Protein AF-A0A6B1ACS4-F1 (afdb_monomer)

Sequence (158 aa):
MDTMIVIEAVDTGCWNAVAGGRQIVTVEECAEELRRGDPSMRGYVPVREQDIARATVRTLSSAADVTFRLQYPDAHRLDAGERDLLALAYMLADGFILCSCDKAAVTAAHALGWLDRVVSLEALATSVGVRPRRPLRRQYTIRQLEAWRTSLLPDAGP

Structure (mmCIF, N/CA/C/O backbone):
data_AF-A0A6B1ACS4-F1
#
_entry.id   AF-A0A6B1ACS4-F1
#
loop_
_atom_site.group_PDB
_atom_site.id
_atom_site.type_symbol
_atom_site.label_atom_id
_atom_site.label_alt_id
_atom_site.label_comp_id
_atom_site.label_asym_id
_atom_site.label_entity_id
_atom_site.label_seq_id
_atom_site.pdbx_PDB_ins_code
_atom_site.Cartn_x
_atom_site.Cartn_y
_atom_site.Cartn_z
_atom_site.occupancy
_atom_site.B_iso_or_equiv
_atom_site.auth_seq_id
_atom_site.auth_comp_id
_atom_site.auth_asym_id
_atom_site.auth_atom_id
_atom_site.pdbx_PDB_model_num
ATOM 1 N N . MET A 1 1 ? 2.056 1.076 0.747 1.00 91.88 1 MET A N 1
ATOM 2 C CA . MET A 1 1 ? 0.670 0.641 0.954 1.00 91.88 1 MET A CA 1
ATOM 3 C C . MET A 1 1 ? -0.210 1.805 0.605 1.00 91.88 1 MET A C 1
ATOM 5 O O . MET A 1 1 ? 0.111 2.909 1.012 1.00 91.88 1 MET A O 1
ATOM 9 N N . ASP A 1 2 ? -1.260 1.546 -0.150 1.00 93.62 2 ASP A N 1
ATOM 10 C CA . ASP A 1 2 ? -2.091 2.579 -0.755 1.00 93.62 2 ASP A CA 1
ATOM 11 C C . ASP A 1 2 ? -2.961 3.375 0.242 1.00 93.62 2 ASP A C 1
ATOM 13 O O . ASP A 1 2 ? -3.356 2.849 1.291 1.00 93.62 2 ASP A O 1
ATOM 17 N N . THR A 1 3 ? -3.274 4.630 -0.102 1.00 94.81 3 THR A N 1
ATOM 18 C CA . THR A 1 3 ? -4.170 5.539 0.637 1.00 94.81 3 THR A CA 1
ATOM 19 C C . THR A 1 3 ? -5.502 4.868 0.969 1.00 94.81 3 THR A C 1
ATOM 21 O O . THR A 1 3 ? -5.930 4.835 2.127 1.00 94.81 3 THR A O 1
ATOM 24 N N . MET A 1 4 ? -6.144 4.255 -0.026 1.00 95.50 4 MET A N 1
ATOM 25 C CA . MET A 1 4 ? -7.458 3.635 0.119 1.00 95.50 4 MET A CA 1
ATOM 26 C C . MET A 1 4 ? -7.422 2.390 1.001 1.00 95.50 4 MET A C 1
ATOM 28 O O . MET A 1 4 ? -8.404 2.095 1.688 1.00 95.50 4 MET A O 1
ATOM 32 N N . ILE A 1 5 ? -6.296 1.671 1.026 1.00 97.12 5 ILE A N 1
ATOM 33 C CA . ILE A 1 5 ? -6.091 0.542 1.940 1.00 97.12 5 ILE A CA 1
ATOM 34 C C . ILE A 1 5 ? -6.025 1.028 3.387 1.00 97.12 5 ILE A C 1
ATOM 36 O O . ILE A 1 5 ? -6.652 0.425 4.259 1.00 97.12 5 ILE A O 1
ATOM 40 N N . VAL A 1 6 ? -5.281 2.107 3.654 1.00 97.19 6 VAL A N 1
ATOM 41 C CA . VAL A 1 6 ? -5.173 2.672 5.007 1.00 97.19 6 VAL A CA 1
ATOM 42 C C . VAL A 1 6 ? -6.534 3.177 5.478 1.00 97.19 6 VAL A C 1
ATOM 44 O O . VAL A 1 6 ? -6.953 2.826 6.581 1.00 97.19 6 VAL A O 1
ATOM 47 N N . ILE A 1 7 ? -7.255 3.916 4.629 1.00 97.19 7 ILE A N 1
ATOM 48 C CA . ILE A 1 7 ? -8.609 4.406 4.919 1.00 97.19 7 ILE A CA 1
ATOM 49 C C . ILE A 1 7 ? -9.525 3.252 5.327 1.00 97.19 7 ILE A 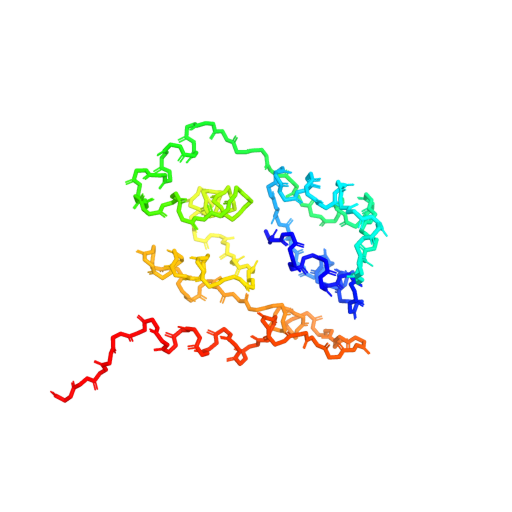C 1
ATOM 51 O O . ILE A 1 7 ? -10.087 3.287 6.418 1.00 97.19 7 ILE A O 1
ATOM 55 N N . GLU A 1 8 ? -9.637 2.199 4.514 1.00 97.75 8 GLU A N 1
ATOM 56 C CA . GLU A 1 8 ? -10.518 1.065 4.821 1.00 97.75 8 GLU A CA 1
ATOM 57 C C . GLU A 1 8 ? -10.058 0.293 6.071 1.00 97.75 8 GLU A C 1
ATOM 59 O O . GLU A 1 8 ? -10.881 -0.159 6.875 1.00 97.75 8 GLU A O 1
ATOM 64 N N . ALA A 1 9 ? -8.748 0.152 6.291 1.00 97.81 9 ALA A N 1
ATOM 65 C CA . ALA A 1 9 ? -8.221 -0.513 7.480 1.00 97.81 9 ALA A CA 1
ATOM 66 C C . ALA A 1 9 ? -8.540 0.268 8.765 1.00 97.81 9 ALA A C 1
ATOM 68 O O . ALA A 1 9 ? -8.823 -0.348 9.798 1.00 97.81 9 ALA A O 1
ATOM 69 N N . VAL A 1 10 ? -8.513 1.603 8.715 1.00 97.62 10 VAL A N 1
ATOM 70 C CA . VAL A 1 10 ? -8.953 2.473 9.815 1.00 97.62 10 VAL A CA 1
ATOM 71 C C . VAL A 1 10 ? -10.467 2.357 9.991 1.00 97.62 10 VAL A C 1
ATOM 73 O O . VAL A 1 10 ? -10.937 2.085 11.097 1.00 97.62 10 VAL A O 1
ATOM 76 N N . ASP A 1 11 ? -11.219 2.455 8.894 1.00 97.25 11 ASP A N 1
ATOM 77 C CA . ASP A 1 11 ? -12.684 2.401 8.851 1.00 97.25 11 ASP A CA 1
ATOM 78 C C . ASP A 1 11 ? -13.227 1.103 9.477 1.00 97.25 11 ASP A C 1
ATOM 80 O O . ASP A 1 11 ? -14.218 1.092 10.216 1.00 97.25 11 ASP A O 1
ATOM 84 N N . THR A 1 12 ? -12.550 -0.015 9.222 1.00 97.44 12 THR A N 1
ATOM 85 C CA . THR A 1 12 ? -12.935 -1.346 9.707 1.00 97.44 12 THR A CA 1
ATOM 86 C C . THR A 1 12 ? -12.221 -1.780 10.990 1.00 97.44 12 THR A C 1
ATOM 88 O O . THR A 1 12 ? -12.516 -2.848 11.534 1.00 97.44 12 THR A O 1
ATOM 91 N N . GLY A 1 13 ? -11.338 -0.937 11.535 1.00 97.19 13 GLY A N 1
ATOM 92 C CA . GLY A 1 13 ? -10.646 -1.163 12.806 1.00 97.19 13 GLY A CA 1
ATOM 93 C C . GLY A 1 13 ? -9.521 -2.202 12.761 1.00 97.19 13 GLY A C 1
ATOM 94 O O . GLY A 1 13 ? -9.084 -2.667 13.813 1.00 97.19 13 GLY A O 1
ATOM 95 N N . CYS A 1 14 ? -9.040 -2.567 11.572 1.00 96.94 14 CYS A N 1
ATOM 96 C CA . CYS A 1 14 ? -7.913 -3.484 11.382 1.00 96.94 14 CYS A CA 1
ATOM 97 C C . CYS A 1 14 ? -6.548 -2.796 11.440 1.00 96.94 14 CYS A C 1
ATOM 99 O O . CYS A 1 14 ? -5.541 -3.478 11.641 1.00 96.94 14 CYS A O 1
ATOM 101 N N . TRP A 1 15 ? -6.499 -1.470 11.278 1.00 97.75 15 TRP A N 1
ATOM 102 C CA . TRP A 1 15 ? -5.251 -0.727 11.093 1.00 97.75 15 TRP A CA 1
ATOM 103 C C . TRP A 1 15 ? -4.195 -1.010 12.164 1.00 97.75 15 TRP A C 1
ATOM 105 O O . TRP A 1 15 ? -3.048 -1.339 11.854 1.00 97.75 15 TRP A O 1
ATOM 115 N N . ASN A 1 16 ? -4.601 -0.969 13.435 1.00 96.31 16 ASN A N 1
ATOM 116 C CA . ASN A 1 16 ? -3.684 -1.165 14.554 1.00 96.31 16 ASN A CA 1
ATOM 117 C C . ASN A 1 16 ? -3.023 -2.547 14.548 1.00 96.31 16 ASN A C 1
ATOM 119 O O . ASN A 1 16 ? -1.814 -2.651 14.766 1.00 96.31 16 ASN A O 1
ATOM 123 N N . ALA A 1 17 ? -3.795 -3.593 14.255 1.00 96.69 17 ALA A N 1
ATOM 124 C CA . ALA A 1 17 ? -3.279 -4.953 14.171 1.00 96.69 17 ALA A CA 1
ATOM 125 C C . ALA A 1 17 ? -2.376 -5.131 12.943 1.00 96.69 17 ALA A C 1
ATOM 127 O O . ALA A 1 17 ? -1.275 -5.657 13.069 1.00 96.69 17 ALA A O 1
ATOM 128 N N . VAL A 1 18 ? -2.791 -4.621 11.778 1.00 96.88 18 VAL A N 1
ATOM 129 C CA . VAL A 1 18 ? -2.014 -4.715 10.531 1.00 96.88 18 VAL A CA 1
ATOM 130 C C . VAL A 1 18 ? -0.656 -4.030 10.668 1.00 96.88 18 VAL A C 1
ATOM 132 O O . VAL A 1 18 ? 0.371 -4.677 10.477 1.00 96.88 18 VAL A O 1
ATOM 135 N N . ALA A 1 19 ? -0.630 -2.759 11.071 1.00 96.88 19 ALA A N 1
ATOM 136 C CA . ALA A 1 19 ? 0.622 -2.020 11.231 1.00 96.88 19 ALA A CA 1
ATOM 137 C C . ALA A 1 19 ? 1.390 -2.366 12.524 1.00 96.88 19 ALA A C 1
ATOM 139 O O . ALA A 1 19 ? 2.503 -1.900 12.724 1.00 96.88 19 ALA A O 1
ATOM 140 N N . GLY A 1 20 ? 0.814 -3.183 13.416 1.00 96.06 20 GLY A N 1
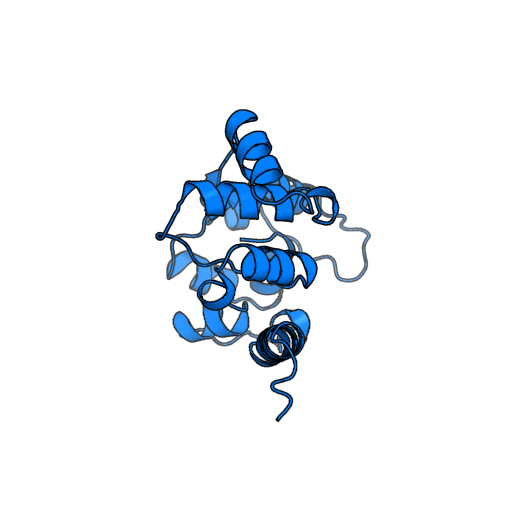ATOM 141 C CA . GLY A 1 20 ? 1.536 -3.777 14.548 1.00 96.06 20 GLY A CA 1
ATOM 142 C C . GLY A 1 20 ? 2.178 -5.126 14.211 1.00 96.06 20 GLY A C 1
ATOM 143 O O . GLY A 1 20 ? 3.217 -5.462 14.768 1.00 96.06 20 GLY A O 1
ATOM 144 N N . GLY A 1 21 ? 1.569 -5.893 13.303 1.00 95.06 21 GLY A N 1
ATOM 145 C CA . GLY A 1 21 ? 2.046 -7.213 12.888 1.00 95.06 21 GLY A CA 1
ATOM 146 C C . GLY A 1 21 ? 2.987 -7.197 11.684 1.00 95.06 21 GLY A C 1
ATOM 147 O O . GLY A 1 21 ? 3.620 -8.212 11.400 1.00 95.06 21 GLY A O 1
ATOM 148 N N . ARG A 1 22 ? 3.084 -6.076 10.956 1.00 92.44 22 ARG A N 1
ATOM 149 C CA . ARG A 1 22 ? 3.973 -5.921 9.797 1.00 92.44 22 ARG A CA 1
ATOM 150 C C . ARG A 1 22 ? 4.609 -4.544 9.754 1.00 92.44 22 ARG A C 1
ATOM 152 O O . ARG A 1 22 ? 3.982 -3.554 10.119 1.00 92.44 22 ARG A O 1
ATOM 159 N N . GLN A 1 23 ? 5.819 -4.480 9.204 1.00 94.62 23 GLN A N 1
ATOM 160 C CA . GLN A 1 23 ? 6.395 -3.209 8.791 1.00 94.62 23 GLN A CA 1
ATOM 161 C C . GLN A 1 23 ? 5.607 -2.679 7.594 1.00 94.62 23 GLN A C 1
ATOM 163 O O . GLN A 1 23 ? 5.629 -3.266 6.512 1.00 94.62 23 GLN A O 1
ATOM 168 N N . ILE A 1 24 ? 4.911 -1.565 7.791 1.00 96.00 24 ILE A N 1
ATOM 169 C CA . ILE A 1 24 ? 4.213 -0.888 6.708 1.00 96.00 24 ILE A CA 1
ATOM 170 C C . ILE A 1 24 ? 5.112 0.193 6.137 1.00 96.00 24 ILE A C 1
ATOM 172 O O . ILE A 1 24 ? 5.666 1.006 6.873 1.00 96.00 24 ILE A O 1
ATOM 176 N N . VAL A 1 25 ? 5.210 0.222 4.814 1.00 95.88 25 VAL A N 1
ATOM 177 C CA . VAL A 1 25 ?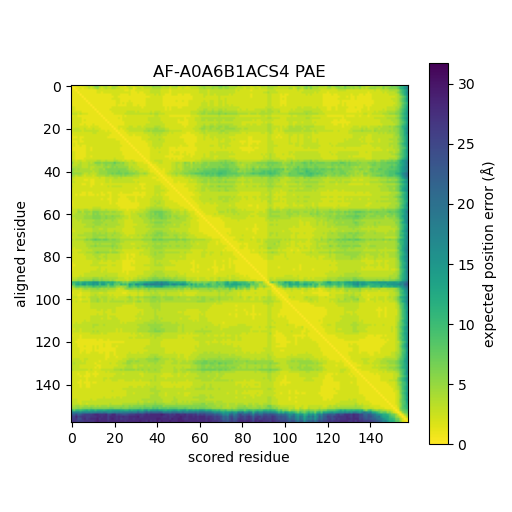 5.877 1.285 4.067 1.00 95.88 25 VAL A CA 1
ATOM 178 C C . VAL A 1 25 ? 4.853 1.944 3.151 1.00 95.88 25 VAL A C 1
ATOM 180 O O . VAL A 1 25 ? 4.044 1.250 2.529 1.00 95.88 25 VAL A O 1
ATOM 183 N N . THR A 1 26 ? 4.868 3.269 3.076 1.00 96.31 26 THR A N 1
ATOM 184 C CA . THR A 1 26 ? 4.081 4.064 2.125 1.00 96.31 26 THR A CA 1
ATOM 185 C C . THR A 1 26 ? 4.926 5.198 1.544 1.00 96.31 26 THR A C 1
ATOM 187 O O . THR A 1 26 ? 6.073 5.374 1.954 1.00 96.31 26 THR A O 1
ATOM 190 N N . VAL A 1 27 ? 4.391 5.928 0.572 1.00 96.44 27 VAL A N 1
ATOM 191 C CA . VAL A 1 27 ? 5.040 7.082 -0.067 1.00 96.44 27 VAL A CA 1
ATOM 192 C C . VAL A 1 27 ? 4.427 8.393 0.405 1.00 96.44 27 VAL A C 1
ATOM 194 O O . VAL A 1 27 ? 3.324 8.394 0.954 1.00 96.44 27 VAL A O 1
ATOM 197 N N . GLU A 1 28 ? 5.157 9.493 0.211 1.00 96.62 28 GLU A N 1
ATOM 198 C CA . GLU A 1 28 ? 4.717 10.822 0.651 1.00 96.62 28 GLU A CA 1
ATOM 199 C C . GLU A 1 28 ? 3.374 11.217 0.032 1.00 96.62 28 GLU A C 1
ATOM 201 O O . GLU A 1 28 ? 2.497 11.629 0.778 1.00 96.62 28 GLU A O 1
ATOM 206 N N . GLU A 1 29 ? 3.157 10.985 -1.269 1.00 95.69 29 GLU A N 1
ATOM 207 C CA . GLU A 1 29 ? 1.880 11.314 -1.926 1.00 95.69 29 GLU A CA 1
ATOM 208 C C . GLU A 1 29 ? 0.692 10.652 -1.210 1.00 95.69 29 GLU A C 1
ATOM 210 O O . GLU A 1 29 ? -0.255 11.328 -0.816 1.00 95.69 29 GLU A O 1
ATOM 215 N N . CYS A 1 30 ? 0.778 9.350 -0.912 1.00 96.06 30 CYS A N 1
ATOM 216 C CA . CYS A 1 30 ? -0.275 8.664 -0.165 1.00 96.06 30 CYS A CA 1
ATOM 217 C C . CYS A 1 30 ? -0.444 9.221 1.259 1.00 96.06 30 CYS A C 1
ATOM 219 O O . CYS A 1 30 ? -1.557 9.320 1.770 1.00 96.06 30 CYS A O 1
ATOM 221 N N . ALA A 1 31 ? 0.652 9.576 1.936 1.00 96.94 31 ALA A N 1
ATOM 222 C CA . ALA A 1 31 ? 0.580 10.175 3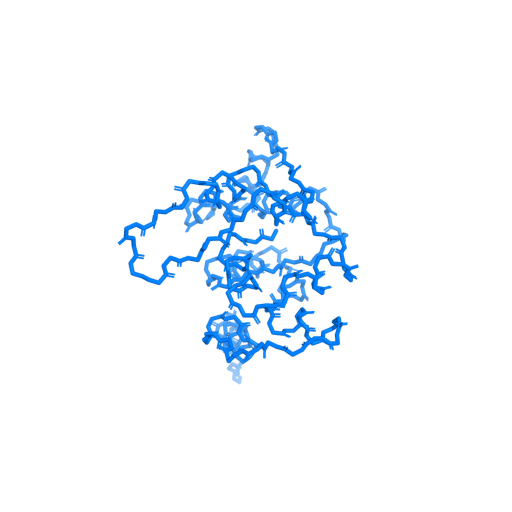.267 1.00 96.94 31 ALA A CA 1
ATOM 223 C C . ALA A 1 31 ? -0.077 11.567 3.230 1.00 96.94 31 ALA A C 1
ATOM 225 O O . ALA A 1 31 ? -0.902 11.884 4.087 1.00 96.94 31 ALA A O 1
ATOM 226 N N . GLU A 1 32 ? 0.241 12.384 2.229 1.00 96.25 32 GLU A N 1
ATOM 227 C CA . GLU A 1 32 ? -0.367 13.694 2.012 1.00 96.25 32 GLU A CA 1
ATOM 228 C C . GLU A 1 32 ? -1.851 13.588 1.660 1.00 96.25 32 GLU A C 1
ATOM 230 O O . GLU A 1 32 ? -2.651 14.353 2.195 1.00 96.25 32 GLU A O 1
ATOM 235 N N . GLU A 1 33 ? -2.254 12.618 0.839 1.00 95.00 33 GLU A N 1
ATOM 236 C CA . GLU A 1 33 ? -3.666 12.346 0.556 1.00 95.00 33 GLU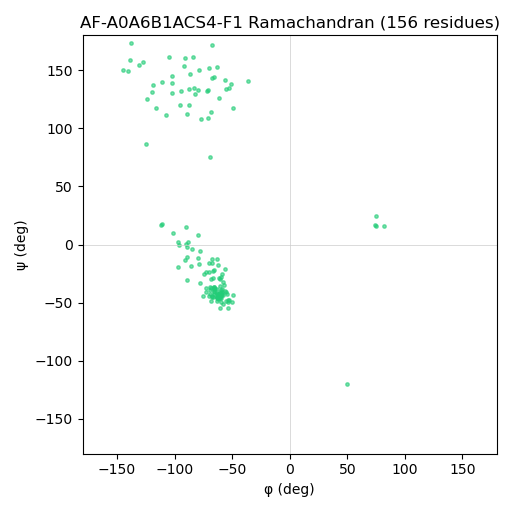 A CA 1
ATOM 237 C C . GLU A 1 33 ? -4.456 11.994 1.821 1.00 95.00 33 GLU A C 1
ATOM 239 O O . GLU A 1 33 ? -5.549 12.530 2.034 1.00 95.00 33 GLU A O 1
ATOM 244 N N . LEU A 1 34 ? -3.890 11.153 2.696 1.00 96.12 34 LEU A N 1
ATOM 245 C CA . LEU A 1 34 ? -4.495 10.821 3.990 1.00 96.12 34 LEU A CA 1
ATOM 246 C C . LEU A 1 34 ? -4.667 12.065 4.873 1.00 96.12 34 LEU A C 1
ATOM 248 O O . LEU A 1 34 ? -5.712 12.217 5.506 1.00 96.12 34 LEU A O 1
ATOM 252 N N . ARG A 1 35 ? -3.675 12.968 4.896 1.00 95.81 35 ARG A N 1
ATOM 253 C CA . ARG A 1 35 ? -3.736 14.229 5.661 1.00 95.81 35 ARG A CA 1
ATOM 254 C C . ARG A 1 35 ? -4.746 15.217 5.083 1.00 95.81 35 ARG A C 1
ATOM 256 O O . ARG A 1 35 ? -5.418 15.915 5.838 1.00 95.81 35 ARG A O 1
ATOM 263 N N . ARG A 1 36 ? -4.830 15.298 3.754 1.00 94.62 36 ARG A N 1
ATOM 264 C CA . ARG A 1 36 ? -5.661 16.265 3.023 1.00 94.62 36 ARG A CA 1
ATOM 265 C C . ARG A 1 36 ? -7.147 15.933 3.060 1.00 94.62 36 ARG A C 1
ATOM 267 O O . ARG A 1 36 ? -7.937 16.844 2.847 1.00 94.62 36 ARG A O 1
ATOM 274 N N . GLY A 1 37 ? -7.498 14.655 3.247 1.00 89.88 37 GLY A N 1
ATOM 275 C CA . GLY A 1 37 ? -8.841 14.105 3.039 1.00 89.88 37 GLY A CA 1
ATOM 276 C C . GLY A 1 37 ? -9.994 15.042 3.421 1.00 89.88 37 GLY A C 1
ATOM 277 O O . GLY A 1 37 ? -9.934 15.735 4.428 1.00 89.88 37 GLY A O 1
ATOM 278 N N . ASP A 1 38 ? -11.061 15.041 2.621 1.00 90.94 38 ASP A N 1
ATOM 279 C CA . ASP A 1 38 ? -12.141 16.032 2.696 1.00 90.94 38 ASP A CA 1
ATOM 280 C C . ASP A 1 38 ? -13.270 15.615 3.667 1.00 90.94 38 ASP A C 1
ATOM 282 O O . ASP A 1 38 ? -14.026 14.687 3.356 1.00 90.94 38 ASP A O 1
ATOM 286 N N . PRO A 1 39 ? -13.459 16.309 4.810 1.00 92.44 39 PRO A N 1
ATOM 287 C CA . PRO A 1 39 ? -14.512 15.985 5.775 1.00 92.44 39 PRO A CA 1
ATOM 288 C C . PRO A 1 39 ? -15.938 16.228 5.267 1.00 92.44 39 PRO A C 1
ATOM 290 O O . PRO A 1 39 ? -16.890 15.745 5.881 1.00 92.44 39 PRO A O 1
ATOM 293 N N . SER A 1 40 ? -16.110 16.986 4.179 1.00 93.38 40 SER A N 1
ATOM 294 C CA . SER A 1 40 ? -17.419 17.233 3.564 1.00 93.38 40 SER A CA 1
ATOM 295 C C . SER A 1 40 ? -17.896 16.063 2.696 1.00 93.38 40 SER A C 1
ATOM 297 O O . SER A 1 40 ? -19.091 15.941 2.409 1.00 93.38 40 SER A O 1
ATOM 299 N N . MET A 1 41 ? -16.986 15.159 2.320 1.00 91.44 41 MET A N 1
ATOM 300 C CA . MET A 1 41 ? -17.306 13.998 1.502 1.00 91.44 41 MET A CA 1
ATOM 301 C C . MET A 1 41 ? -18.107 12.962 2.291 1.00 91.44 41 MET A C 1
ATOM 303 O O . MET A 1 41 ? -17.755 12.539 3.396 1.00 91.44 41 MET A O 1
ATOM 307 N N . ARG A 1 42 ? -19.197 12.479 1.686 1.00 90.69 42 ARG A N 1
ATOM 308 C CA . ARG A 1 42 ? -19.992 11.396 2.270 1.00 90.69 42 ARG A CA 1
ATOM 309 C C . ARG A 1 42 ? -19.131 10.141 2.418 1.00 90.69 42 ARG A C 1
ATOM 311 O O . ARG A 1 42 ? -18.597 9.630 1.440 1.00 90.69 42 ARG A O 1
ATOM 318 N N . GLY A 1 43 ? -19.085 9.599 3.633 1.00 88.19 43 GLY A N 1
ATOM 319 C CA . GLY A 1 43 ? -18.275 8.418 3.935 1.00 88.19 43 GLY A CA 1
ATOM 320 C C . GLY A 1 43 ? -16.803 8.731 4.202 1.00 88.19 43 GLY A C 1
ATOM 321 O O . GLY A 1 43 ? -15.995 7.806 4.171 1.00 88.19 43 GLY A O 1
ATOM 322 N N . TYR A 1 44 ? -16.465 10.000 4.465 1.00 94.12 44 TYR A N 1
ATOM 323 C CA . TYR A 1 44 ? -15.161 10.395 4.983 1.00 94.12 44 TYR A CA 1
ATOM 324 C C . TYR A 1 44 ? -14.799 9.603 6.244 1.00 94.12 44 TYR A C 1
ATOM 326 O O . TYR A 1 44 ? -15.607 9.453 7.166 1.00 94.12 44 TYR A O 1
ATOM 334 N N . VAL A 1 45 ? -13.559 9.122 6.277 1.00 95.50 45 VAL A N 1
ATOM 335 C CA . VAL A 1 45 ? -12.980 8.397 7.404 1.00 95.50 45 VAL A CA 1
ATOM 336 C C . VAL A 1 45 ? -11.832 9.242 7.944 1.00 95.50 45 VAL A C 1
ATOM 338 O O . VAL A 1 45 ? -10.868 9.474 7.214 1.00 95.50 45 VAL A O 1
ATOM 341 N N . PRO A 1 46 ? -11.893 9.705 9.202 1.00 94.69 46 PRO A N 1
ATOM 342 C CA . PRO A 1 46 ? -10.811 10.488 9.775 1.00 94.69 46 PRO A CA 1
ATOM 343 C C . PRO A 1 46 ? -9.596 9.593 10.035 1.00 94.69 46 PRO A C 1
ATOM 345 O O . PRO A 1 46 ? -9.604 8.779 10.963 1.00 94.69 46 PRO A O 1
ATOM 348 N N . VAL A 1 47 ? -8.545 9.777 9.240 1.00 96.50 47 VAL A N 1
ATOM 349 C CA . VAL A 1 47 ? -7.218 9.195 9.472 1.00 96.50 47 VAL A CA 1
ATOM 350 C C . VAL A 1 47 ? -6.374 10.240 10.192 1.00 96.50 47 VAL A C 1
ATOM 352 O O . VAL A 1 47 ? -6.209 11.356 9.708 1.00 96.50 47 VAL A O 1
ATOM 355 N N . ARG A 1 48 ? -5.886 9.920 11.393 1.00 95.94 48 ARG A N 1
ATOM 356 C CA . ARG A 1 48 ? -5.112 10.864 12.214 1.00 95.94 48 ARG A CA 1
ATOM 357 C C . ARG A 1 48 ? -3.622 10.730 11.917 1.00 95.94 48 ARG A C 1
ATOM 359 O O . ARG A 1 48 ? -3.168 9.671 11.497 1.00 95.94 48 ARG A O 1
ATOM 366 N N . GLU A 1 49 ? -2.828 11.742 12.260 1.00 96.06 49 GLU A N 1
ATOM 367 C CA . GLU A 1 49 ? -1.364 11.672 12.090 1.00 96.06 49 GLU A CA 1
ATOM 368 C C . GLU A 1 49 ? -0.748 10.476 12.838 1.00 96.06 49 GLU A C 1
ATOM 370 O O . GLU A 1 49 ? 0.159 9.826 12.333 1.00 96.06 49 GLU A O 1
ATOM 375 N N . GLN A 1 50 ? -1.297 10.105 14.001 1.00 96.19 50 GLN A N 1
ATOM 376 C CA . GLN A 1 50 ? -0.882 8.897 14.727 1.00 96.19 50 GLN A CA 1
ATOM 377 C C . GLN A 1 50 ? -1.099 7.601 13.930 1.00 96.19 50 GLN A C 1
ATOM 379 O O . GLN A 1 50 ? -0.371 6.638 14.145 1.00 96.19 50 GLN A O 1
ATOM 384 N N . ASP A 1 51 ? -2.101 7.560 13.046 1.00 96.75 51 ASP A N 1
ATOM 385 C CA . ASP A 1 51 ? -2.385 6.406 12.200 1.00 96.75 51 ASP A CA 1
ATOM 386 C C . ASP A 1 51 ? -1.349 6.348 11.071 1.00 96.75 51 ASP A C 1
ATOM 388 O O . ASP A 1 51 ? -0.772 5.287 10.836 1.00 96.75 51 ASP A O 1
ATOM 392 N N . ILE A 1 52 ? -1.046 7.495 10.452 1.00 97.19 52 ILE A N 1
ATOM 393 C CA . ILE A 1 52 ? -0.022 7.644 9.405 1.00 97.19 52 ILE A CA 1
ATOM 394 C C . ILE A 1 52 ? 1.367 7.292 9.951 1.00 97.19 52 ILE A C 1
ATOM 396 O O . ILE A 1 52 ? 2.103 6.539 9.318 1.00 97.19 52 ILE A O 1
ATOM 400 N N . ALA A 1 53 ? 1.691 7.736 11.169 1.00 96.88 53 ALA A N 1
ATOM 401 C CA . ALA A 1 53 ? 2.968 7.484 11.838 1.00 96.88 53 ALA A CA 1
ATOM 402 C C . ALA A 1 53 ? 3.251 5.995 12.125 1.00 96.88 53 ALA A C 1
ATOM 404 O O . ALA A 1 53 ? 4.379 5.639 12.465 1.00 96.88 53 ALA A O 1
ATOM 405 N N . ARG A 1 54 ? 2.255 5.104 11.987 1.00 96.94 54 ARG A N 1
ATOM 406 C CA . ARG A 1 54 ? 2.470 3.645 12.068 1.00 96.94 54 ARG A CA 1
ATOM 407 C C . ARG A 1 54 ? 3.038 3.056 10.775 1.00 96.94 54 ARG A C 1
ATOM 409 O O . ARG A 1 54 ? 3.448 1.898 10.769 1.00 96.94 54 ARG A O 1
ATOM 416 N N . ALA A 1 55 ? 3.057 3.826 9.690 1.00 96.75 55 ALA A N 1
ATOM 417 C CA . ALA A 1 55 ? 3.746 3.489 8.458 1.00 96.75 55 ALA A CA 1
ATOM 418 C C . ALA A 1 55 ? 5.067 4.259 8.357 1.00 96.75 55 ALA A C 1
ATOM 420 O O . ALA A 1 55 ? 5.187 5.416 8.748 1.00 96.75 55 ALA A O 1
ATOM 421 N N . THR A 1 56 ? 6.073 3.616 7.775 1.00 96.62 56 THR A N 1
ATOM 422 C CA . THR A 1 56 ? 7.278 4.300 7.317 1.00 96.62 56 THR A CA 1
ATOM 423 C C . THR A 1 56 ? 6.960 5.016 6.009 1.00 96.62 56 THR A C 1
ATOM 425 O O . THR A 1 56 ? 6.799 4.362 4.977 1.00 96.62 56 THR A O 1
ATOM 428 N N . VAL A 1 57 ? 6.870 6.342 6.047 1.00 96.88 57 VAL A N 1
ATOM 429 C CA . VAL A 1 57 ? 6.701 7.167 4.844 1.00 96.88 57 VAL A CA 1
ATOM 430 C C . VAL A 1 57 ? 8.057 7.331 4.153 1.00 96.88 57 VAL A C 1
ATOM 432 O O . VAL A 1 57 ? 9.080 7.565 4.803 1.00 96.88 57 VAL A O 1
ATOM 435 N N . ARG A 1 58 ? 8.090 7.131 2.836 1.00 95.62 58 ARG A N 1
ATOM 436 C CA . ARG A 1 58 ? 9.285 7.246 1.999 1.00 95.62 58 ARG A CA 1
ATOM 437 C C . ARG A 1 58 ? 9.074 8.320 0.944 1.00 95.62 58 ARG A C 1
ATOM 439 O O . ARG A 1 58 ? 8.097 8.289 0.202 1.00 95.62 58 ARG A O 1
ATOM 446 N N . THR A 1 59 ? 10.047 9.208 0.821 1.00 92.62 59 THR A N 1
ATOM 447 C CA . THR A 1 59 ? 10.136 10.120 -0.317 1.00 92.62 59 THR A CA 1
ATOM 448 C C . THR A 1 59 ? 10.791 9.397 -1.486 1.00 92.62 59 THR A C 1
ATOM 450 O O . THR 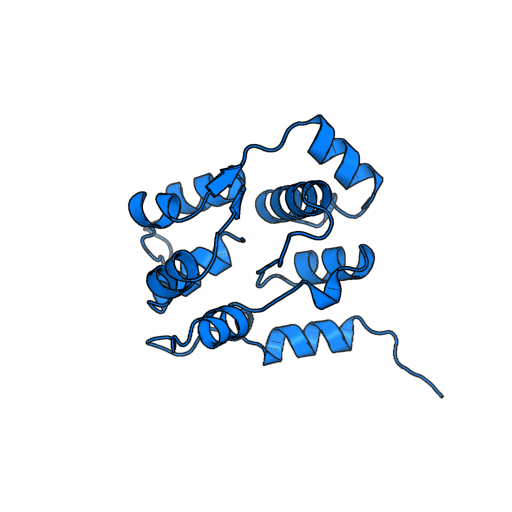A 1 59 ? 11.860 8.796 -1.334 1.00 92.62 59 THR A O 1
ATOM 453 N N . LEU A 1 60 ? 10.157 9.453 -2.652 1.00 91.81 60 LEU A N 1
ATOM 454 C CA . LEU A 1 60 ? 10.719 8.910 -3.877 1.00 91.81 60 LEU A CA 1
ATOM 455 C C . LEU A 1 60 ? 11.671 9.936 -4.504 1.00 91.81 60 LEU A C 1
ATOM 457 O O . LEU A 1 60 ? 11.359 11.122 -4.589 1.00 91.81 60 LEU A O 1
ATOM 461 N N . SER A 1 61 ? 12.848 9.493 -4.946 1.00 90.88 61 SER A N 1
ATOM 462 C CA . SER A 1 61 ? 13.741 10.362 -5.714 1.00 90.88 61 SER A CA 1
ATOM 463 C C . SER A 1 61 ? 13.267 10.462 -7.164 1.00 90.88 61 SER A C 1
ATOM 465 O O . SER A 1 61 ? 12.739 9.502 -7.724 1.00 90.88 61 SER A O 1
ATOM 467 N N . SER A 1 62 ? 13.538 11.590 -7.823 1.00 91.12 62 SER A N 1
ATOM 468 C CA . SER A 1 62 ? 13.226 11.754 -9.250 1.00 91.12 62 SER A CA 1
ATOM 469 C C . SER A 1 62 ? 13.906 10.694 -10.124 1.00 91.12 62 SER A C 1
ATOM 471 O O . SER A 1 62 ? 13.348 10.266 -11.127 1.00 91.12 62 SER A O 1
ATOM 473 N N . ALA A 1 63 ? 15.095 10.224 -9.730 1.00 91.69 63 ALA A N 1
ATOM 474 C CA . ALA A 1 63 ? 15.786 9.146 -10.431 1.00 91.69 63 ALA A CA 1
ATOM 475 C C . ALA A 1 63 ? 15.030 7.808 -10.337 1.00 91.69 63 ALA A C 1
ATOM 477 O O . ALA A 1 63 ? 14.979 7.070 -11.321 1.00 91.69 63 ALA A O 1
ATOM 478 N N . ALA A 1 64 ? 14.425 7.501 -9.184 1.00 91.44 64 ALA A N 1
ATOM 479 C CA . ALA A 1 64 ? 13.625 6.292 -9.006 1.00 91.44 64 ALA A CA 1
ATOM 480 C C . ALA A 1 64 ? 12.314 6.347 -9.808 1.00 91.44 64 ALA A C 1
ATOM 482 O O . ALA A 1 64 ? 11.994 5.368 -10.480 1.00 91.44 64 ALA A O 1
ATOM 483 N N . ASP A 1 65 ? 11.614 7.491 -9.823 1.00 92.25 65 ASP A N 1
ATOM 484 C CA . ASP A 1 65 ? 10.430 7.690 -10.681 1.00 92.25 65 ASP A CA 1
ATOM 485 C C . ASP A 1 65 ? 10.774 7.488 -12.164 1.00 92.25 65 ASP A C 1
ATOM 487 O O . ASP A 1 65 ? 10.153 6.677 -12.851 1.00 92.25 65 ASP A O 1
ATOM 491 N N . VAL A 1 66 ? 11.821 8.158 -12.658 1.00 94.00 66 VAL A N 1
ATOM 492 C CA . VAL A 1 66 ? 12.244 8.031 -14.061 1.00 94.00 66 VAL A CA 1
ATOM 493 C C . VAL A 1 66 ? 12.611 6.587 -14.397 1.00 94.00 66 VAL A C 1
ATOM 495 O O . VAL A 1 66 ? 12.180 6.073 -15.428 1.00 94.00 66 VAL A O 1
ATOM 498 N N . THR A 1 67 ? 13.363 5.914 -13.524 1.00 93.88 67 THR A N 1
ATOM 499 C CA . THR A 1 67 ? 13.751 4.510 -13.725 1.00 93.88 67 THR A CA 1
ATOM 500 C C . THR A 1 67 ? 12.521 3.611 -13.826 1.00 93.88 67 THR A C 1
ATOM 502 O O . THR A 1 67 ? 12.426 2.799 -14.746 1.00 93.88 67 THR A O 1
ATOM 505 N N . PHE A 1 68 ? 11.552 3.785 -12.927 1.00 94.38 68 PHE A N 1
ATOM 506 C CA . PHE A 1 68 ? 10.307 3.027 -12.959 1.00 94.38 68 PHE A CA 1
ATOM 507 C C . PHE A 1 68 ? 9.515 3.274 -14.248 1.00 94.38 68 PHE A C 1
ATOM 509 O O . PHE A 1 68 ? 9.070 2.324 -14.887 1.00 94.38 68 PHE A O 1
ATOM 516 N N . ARG A 1 69 ? 9.383 4.530 -14.682 1.00 94.38 69 ARG A N 1
ATOM 517 C CA . ARG A 1 69 ? 8.641 4.890 -15.902 1.00 94.38 69 ARG A CA 1
ATOM 518 C C . ARG A 1 69 ? 9.293 4.371 -17.183 1.00 94.38 69 ARG A C 1
ATOM 520 O O . ARG A 1 69 ? 8.585 4.106 -18.150 1.00 94.38 69 ARG A O 1
ATOM 527 N N . LEU A 1 70 ? 10.618 4.207 -17.198 1.00 93.88 70 LEU A N 1
ATOM 528 C CA . LEU A 1 70 ? 11.321 3.538 -18.297 1.00 93.88 70 LEU A CA 1
ATOM 529 C C . LEU A 1 70 ? 11.023 2.035 -18.329 1.00 93.88 70 LEU A C 1
ATOM 531 O O . LEU A 1 70 ? 10.893 1.467 -19.411 1.00 93.88 70 LEU A O 1
ATOM 535 N N . GLN A 1 71 ? 10.889 1.405 -17.160 1.00 92.88 71 GLN A N 1
ATOM 536 C CA . GLN A 1 71 ? 10.576 -0.019 -17.053 1.00 92.88 71 GLN A CA 1
ATOM 537 C C . GLN A 1 71 ? 9.093 -0.329 -17.308 1.00 92.88 71 GLN A C 1
ATOM 539 O O . GLN A 1 71 ? 8.766 -1.380 -17.856 1.00 92.88 71 GLN A O 1
ATOM 544 N N . TYR A 1 72 ? 8.194 0.578 -16.928 1.00 94.62 72 TYR A N 1
ATOM 545 C CA . TYR A 1 72 ? 6.753 0.466 -17.137 1.00 94.62 72 TYR A CA 1
ATOM 546 C C . TYR A 1 72 ? 6.220 1.700 -17.888 1.00 94.62 72 TYR A C 1
ATOM 548 O O . TYR A 1 72 ? 5.756 2.657 -17.262 1.00 94.62 72 TYR A O 1
ATOM 556 N N . PRO A 1 73 ? 6.250 1.701 -19.237 1.00 92.25 73 PRO A N 1
ATOM 557 C CA . PRO A 1 73 ? 5.818 2.846 -20.053 1.00 92.25 73 PRO A CA 1
ATOM 558 C C . PRO A 1 73 ? 4.354 3.272 -19.832 1.00 92.25 73 PRO A C 1
ATOM 560 O O . PRO A 1 73 ? 3.993 4.442 -19.997 1.00 92.25 73 PRO A O 1
ATOM 563 N N . ASP A 1 74 ? 3.511 2.339 -19.385 1.00 94.06 74 ASP A N 1
ATOM 564 C CA . ASP A 1 74 ? 2.106 2.577 -19.042 1.00 94.06 74 ASP A CA 1
ATOM 565 C C . ASP A 1 74 ? 1.905 3.210 -17.651 1.00 94.06 74 ASP A C 1
ATOM 567 O O . ASP A 1 74 ? 0.770 3.382 -17.204 1.00 94.06 74 ASP A O 1
ATOM 571 N N . ALA A 1 75 ? 2.980 3.637 -16.975 1.00 93.44 75 ALA A N 1
ATOM 572 C CA . ALA A 1 75 ? 2.930 4.312 -15.674 1.00 93.44 75 ALA A CA 1
ATOM 573 C C . ALA A 1 75 ? 2.055 5.578 -15.656 1.00 93.44 75 ALA A C 1
ATOM 575 O O . ALA A 1 75 ? 1.600 5.996 -14.598 1.00 93.44 75 ALA A O 1
ATOM 576 N N . HIS A 1 76 ? 1.793 6.186 -16.816 1.00 91.94 76 HIS A N 1
ATOM 577 C CA . HIS A 1 76 ? 0.902 7.341 -16.954 1.00 91.94 76 HIS A CA 1
ATOM 578 C C . HIS A 1 76 ? -0.581 7.021 -16.678 1.00 91.94 76 HIS A C 1
ATOM 580 O O . HIS A 1 76 ? -1.388 7.939 -16.569 1.00 91.94 76 HIS A O 1
ATOM 586 N N . ARG A 1 77 ? -0.948 5.734 -16.608 1.00 92.25 77 ARG A N 1
ATOM 587 C CA . ARG A 1 77 ? -2.311 5.261 -16.312 1.00 92.25 77 ARG A CA 1
ATOM 588 C C . ARG A 1 77 ? -2.572 5.065 -14.819 1.00 92.25 77 ARG A C 1
ATOM 590 O O . ARG A 1 77 ? -3.715 4.812 -14.455 1.00 92.25 77 ARG A O 1
ATOM 597 N N . LEU A 1 78 ? -1.520 5.116 -14.007 1.00 93.81 78 LEU A N 1
ATOM 598 C CA . LEU A 1 78 ? -1.583 5.042 -12.553 1.00 93.81 78 LEU A CA 1
ATOM 599 C C . LEU A 1 78 ? -1.820 6.444 -11.998 1.00 93.81 78 LEU A C 1
ATOM 601 O O . LEU A 1 78 ? -1.316 7.425 -12.565 1.00 93.81 78 LEU A O 1
ATOM 605 N N . ASP A 1 79 ? -2.542 6.543 -10.886 1.00 92.44 79 ASP A N 1
ATOM 606 C CA . ASP A 1 79 ? -2.550 7.800 -10.143 1.00 92.44 79 ASP A CA 1
ATOM 607 C C . ASP A 1 79 ? -1.169 8.082 -9.515 1.00 92.44 79 ASP A C 1
ATOM 609 O O . ASP A 1 79 ? -0.230 7.282 -9.604 1.00 92.44 79 ASP A O 1
ATOM 613 N N . ALA A 1 80 ? -0.997 9.278 -8.949 1.00 92.19 80 ALA A N 1
ATOM 614 C CA . ALA A 1 80 ? 0.297 9.692 -8.418 1.00 92.19 80 ALA A CA 1
ATOM 615 C C . ALA A 1 80 ? 0.764 8.809 -7.248 1.00 92.19 80 ALA A C 1
ATOM 617 O O . ALA A 1 80 ? 1.931 8.417 -7.225 1.00 92.19 80 ALA A O 1
ATOM 618 N N . GLY A 1 81 ? -0.137 8.446 -6.330 1.00 92.44 81 GLY A N 1
ATOM 619 C CA . GLY A 1 81 ? 0.184 7.611 -5.176 1.00 92.44 81 GLY A CA 1
ATOM 620 C C . GLY A 1 81 ? 0.540 6.182 -5.580 1.00 92.44 81 GLY A C 1
ATOM 621 O O . GLY A 1 81 ? 1.549 5.633 -5.132 1.00 92.44 81 GLY A O 1
ATOM 622 N N . GLU A 1 82 ? -0.233 5.593 -6.488 1.00 93.38 82 GLU A N 1
ATOM 623 C CA . GLU A 1 82 ? 0.003 4.257 -7.034 1.00 93.38 82 GLU A CA 1
ATOM 624 C C . GLU A 1 82 ? 1.318 4.162 -7.797 1.00 93.38 82 GLU A C 1
ATOM 626 O O . GLU A 1 82 ? 2.081 3.206 -7.613 1.00 93.38 82 GLU A O 1
ATOM 631 N N . ARG A 1 83 ? 1.592 5.154 -8.654 1.00 95.12 83 ARG A N 1
ATOM 632 C CA . ARG A 1 83 ? 2.840 5.229 -9.414 1.00 95.12 83 ARG A CA 1
ATOM 633 C C . ARG A 1 83 ? 4.029 5.283 -8.468 1.00 95.12 83 ARG A C 1
ATOM 635 O O . ARG A 1 83 ? 4.957 4.491 -8.625 1.00 95.12 83 ARG A O 1
ATOM 642 N N . ASP A 1 84 ? 3.984 6.163 -7.475 1.00 95.25 84 ASP A N 1
ATOM 643 C CA . ASP A 1 84 ? 5.080 6.334 -6.529 1.00 95.25 84 ASP A CA 1
ATOM 644 C C . ASP A 1 84 ? 5.268 5.079 -5.659 1.00 95.25 84 ASP A C 1
ATOM 646 O O . ASP A 1 84 ? 6.400 4.663 -5.396 1.00 95.25 84 ASP A O 1
ATOM 650 N N . LEU A 1 85 ? 4.177 4.413 -5.263 1.00 94.62 85 LEU A N 1
ATOM 651 C CA . LEU A 1 85 ? 4.225 3.141 -4.539 1.00 94.62 85 LEU A CA 1
ATOM 652 C C . LEU A 1 85 ? 4.864 2.019 -5.352 1.00 94.62 85 LEU A C 1
ATOM 654 O O . LEU A 1 85 ? 5.683 1.270 -4.813 1.00 94.62 85 LEU A O 1
ATOM 658 N N . LEU A 1 86 ? 4.492 1.880 -6.623 1.00 94.62 86 LEU A N 1
ATOM 659 C CA . LEU A 1 86 ? 5.061 0.873 -7.516 1.00 94.62 86 LEU A CA 1
ATOM 660 C C . LEU A 1 86 ? 6.525 1.179 -7.848 1.00 94.62 86 LEU A C 1
ATOM 662 O O . LEU A 1 86 ? 7.343 0.260 -7.869 1.00 94.62 86 LEU A O 1
ATOM 666 N N . ALA A 1 87 ? 6.882 2.451 -8.019 1.00 95.06 87 ALA A N 1
ATOM 667 C CA . ALA A 1 87 ? 8.268 2.873 -8.184 1.00 95.06 87 ALA A CA 1
ATOM 668 C C . ALA A 1 87 ? 9.104 2.574 -6.932 1.00 95.06 87 ALA A C 1
ATOM 670 O O . ALA A 1 87 ? 10.209 2.045 -7.033 1.00 95.06 87 ALA A O 1
ATOM 671 N N . LEU A 1 88 ? 8.573 2.828 -5.732 1.00 94.25 88 LEU A N 1
ATOM 672 C CA . LEU A 1 88 ? 9.236 2.431 -4.492 1.00 94.25 88 LEU A CA 1
ATOM 673 C C . LEU A 1 88 ? 9.382 0.907 -4.399 1.00 94.25 88 LEU A C 1
ATOM 675 O O . LEU A 1 88 ? 10.451 0.421 -4.036 1.00 94.25 88 LEU A O 1
ATOM 679 N N . ALA A 1 89 ? 8.335 0.151 -4.736 1.00 93.00 89 ALA A N 1
ATOM 680 C CA . ALA A 1 89 ? 8.376 -1.309 -4.750 1.00 93.00 89 ALA A CA 1
ATOM 681 C C . ALA A 1 89 ? 9.459 -1.838 -5.706 1.00 93.00 89 ALA A C 1
ATOM 683 O O . ALA A 1 89 ? 10.224 -2.722 -5.324 1.00 93.00 89 ALA A O 1
ATOM 684 N N . TYR A 1 90 ? 9.606 -1.221 -6.885 1.00 91.88 90 TYR A N 1
ATOM 685 C CA . TYR A 1 90 ? 10.687 -1.510 -7.833 1.00 91.88 90 TYR A CA 1
ATOM 686 C C . TYR A 1 90 ? 12.073 -1.380 -7.185 1.00 91.88 90 TYR A C 1
ATOM 688 O O . TYR A 1 90 ? 12.929 -2.245 -7.355 1.00 91.88 90 TYR A O 1
ATOM 696 N N . MET A 1 91 ? 12.279 -0.333 -6.379 1.00 90.12 91 MET A N 1
ATOM 697 C CA . MET A 1 91 ? 13.546 -0.092 -5.678 1.00 90.12 91 MET A CA 1
ATOM 698 C C . MET A 1 91 ? 13.794 -1.048 -4.502 1.00 90.12 91 MET A C 1
ATOM 700 O O . MET A 1 91 ? 14.942 -1.244 -4.108 1.00 90.12 91 MET A O 1
ATOM 704 N N . LEU A 1 92 ? 12.740 -1.634 -3.927 1.00 88.25 92 LEU A N 1
ATOM 705 C CA . LEU A 1 92 ? 12.828 -2.591 -2.817 1.00 88.25 92 LEU A CA 1
ATOM 706 C C . LEU A 1 92 ? 13.079 -4.039 -3.278 1.00 88.25 92 LEU A C 1
ATOM 708 O O . LEU A 1 92 ? 13.261 -4.918 -2.431 1.00 88.25 92 LEU A O 1
ATOM 712 N N . ALA A 1 93 ? 13.116 -4.285 -4.592 1.00 78.94 93 ALA A N 1
ATOM 713 C CA . ALA A 1 93 ? 13.358 -5.592 -5.203 1.00 78.94 93 ALA A CA 1
ATOM 714 C C . ALA A 1 93 ? 12.458 -6.700 -4.613 1.00 78.94 93 ALA A C 1
ATOM 716 O O . ALA A 1 93 ? 11.238 -6.607 -4.689 1.00 78.94 93 ALA A O 1
ATOM 717 N N . ASP A 1 94 ? 13.022 -7.759 -4.029 1.00 76.25 94 ASP A N 1
ATOM 718 C CA . ASP A 1 94 ? 12.258 -8.930 -3.569 1.00 76.25 94 ASP A CA 1
ATOM 719 C C . ASP A 1 94 ? 11.724 -8.821 -2.132 1.00 76.25 94 ASP A C 1
ATOM 721 O O . ASP A 1 94 ? 11.089 -9.743 -1.625 1.00 76.25 94 ASP A O 1
ATOM 725 N N . GLY A 1 95 ? 11.946 -7.687 -1.464 1.00 84.38 95 GLY A N 1
ATOM 726 C CA . GLY A 1 95 ? 11.612 -7.492 -0.051 1.00 84.38 95 GLY A CA 1
ATOM 727 C C . GLY A 1 95 ? 10.212 -6.945 0.242 1.00 84.38 95 GLY A C 1
ATOM 728 O O . GLY A 1 95 ? 10.001 -6.459 1.354 1.00 84.38 95 GLY A O 1
ATOM 729 N N . PHE A 1 96 ? 9.271 -6.950 -0.712 1.00 91.12 96 PHE A N 1
ATOM 730 C CA . PHE A 1 96 ? 7.976 -6.277 -0.543 1.00 91.12 96 PHE A CA 1
ATOM 731 C C . PHE A 1 96 ? 6.753 -7.157 -0.821 1.00 91.12 96 PHE A C 1
ATOM 733 O O . PHE A 1 96 ? 6.784 -8.124 -1.578 1.00 91.12 96 PHE A O 1
ATOM 740 N N . ILE A 1 97 ? 5.637 -6.735 -0.225 1.00 93.38 97 ILE A N 1
ATOM 741 C CA . ILE A 1 97 ? 4.282 -7.155 -0.573 1.00 93.38 97 ILE A CA 1
ATOM 742 C C . ILE A 1 97 ? 3.492 -5.881 -0.883 1.00 93.38 97 ILE A C 1
ATOM 744 O O . ILE A 1 97 ? 3.443 -4.960 -0.063 1.00 93.38 97 ILE A O 1
ATOM 748 N N . LEU A 1 98 ? 2.879 -5.818 -2.063 1.00 93.38 98 LEU A N 1
ATOM 749 C CA . LEU A 1 98 ? 2.031 -4.706 -2.470 1.00 93.38 98 LEU A CA 1
ATOM 750 C C . LEU A 1 98 ? 0.600 -4.960 -1.994 1.00 93.38 98 LEU A C 1
ATOM 752 O O . LEU A 1 98 ? -0.037 -5.930 -2.389 1.00 93.38 98 LEU A O 1
ATOM 756 N N . CYS A 1 99 ? 0.075 -4.064 -1.166 1.00 94.69 99 CYS A N 1
ATOM 757 C CA . CYS A 1 99 ? -1.336 -4.055 -0.801 1.00 94.69 99 CYS A CA 1
ATOM 758 C C . CYS A 1 99 ? -2.005 -2.865 -1.492 1.00 94.69 99 CYS A C 1
ATOM 760 O O . CYS A 1 99 ? -1.686 -1.716 -1.168 1.00 94.69 99 CYS A O 1
ATOM 762 N N . SER A 1 100 ? -2.879 -3.159 -2.456 1.00 92.00 100 SER A N 1
ATOM 763 C CA . SER A 1 100 ? -3.662 -2.185 -3.224 1.00 92.00 100 SER A CA 1
ATOM 764 C C . SER A 1 100 ? -5.051 -2.755 -3.531 1.00 92.00 100 SER A C 1
ATOM 766 O O . SER A 1 100 ? -5.234 -3.972 -3.619 1.00 92.00 100 SER A O 1
ATOM 768 N N . CYS A 1 101 ? -6.035 -1.867 -3.651 1.00 91.62 101 CYS A N 1
ATOM 769 C CA . CYS A 1 101 ? -7.407 -2.181 -4.043 1.00 91.62 101 CYS A CA 1
ATOM 770 C C . CYS A 1 101 ? -7.751 -1.636 -5.433 1.00 91.62 101 CYS A C 1
ATOM 772 O O . CYS A 1 101 ? -8.934 -1.495 -5.745 1.00 91.62 101 CYS A O 1
ATOM 774 N N . ASP A 1 102 ? -6.747 -1.296 -6.236 1.00 92.38 102 ASP A N 1
ATOM 775 C CA . ASP A 1 102 ? -6.939 -0.734 -7.564 1.00 92.38 102 ASP A CA 1
ATOM 776 C C . ASP A 1 102 ? -6.511 -1.703 -8.670 1.00 92.38 102 ASP A C 1
ATOM 778 O O . ASP A 1 102 ? -5.509 -2.423 -8.580 1.00 92.38 102 ASP A O 1
ATOM 782 N N . LYS A 1 103 ? -7.305 -1.732 -9.743 1.00 92.69 103 LYS A N 1
ATOM 783 C CA . LYS A 1 103 ? -7.083 -2.643 -10.865 1.00 92.69 103 LYS A CA 1
ATOM 784 C C . LYS A 1 103 ? -5.881 -2.228 -11.719 1.00 92.69 103 LYS A C 1
ATOM 786 O O . LYS A 1 103 ? -5.184 -3.114 -12.215 1.00 92.69 103 LYS A O 1
ATOM 791 N N . ALA A 1 104 ? -5.643 -0.938 -11.933 1.00 93.06 104 ALA A N 1
ATOM 792 C CA . ALA A 1 104 ? -4.482 -0.422 -12.649 1.00 93.06 104 ALA A CA 1
ATOM 793 C C . ALA A 1 104 ? -3.186 -0.778 -11.910 1.00 93.06 104 ALA A C 1
ATOM 795 O O . ALA A 1 104 ? -2.281 -1.329 -12.539 1.00 93.06 104 ALA A O 1
ATOM 796 N N . ALA A 1 105 ? -3.137 -0.610 -10.584 1.00 93.44 105 ALA A N 1
ATOM 797 C CA . ALA A 1 105 ? -1.989 -1.035 -9.779 1.00 93.44 105 ALA A CA 1
ATOM 798 C C . ALA A 1 105 ? -1.733 -2.554 -9.869 1.00 93.44 105 ALA A C 1
ATOM 800 O O . ALA A 1 105 ? -0.596 -2.990 -10.062 1.00 93.44 105 ALA A O 1
ATOM 801 N N . VAL A 1 106 ? -2.787 -3.380 -9.803 1.00 94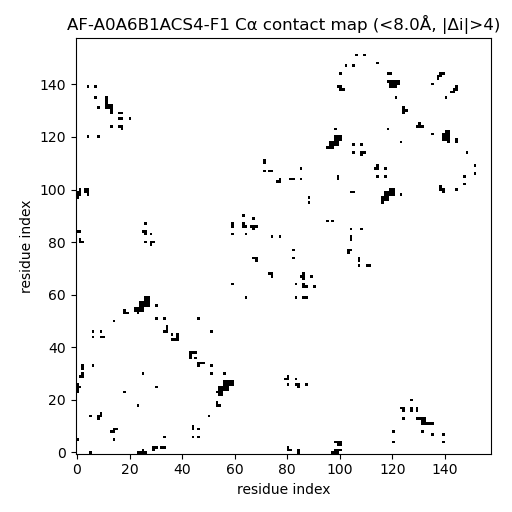.31 106 VAL A N 1
ATOM 802 C CA . VAL A 1 106 ? -2.679 -4.847 -9.969 1.00 94.31 106 VAL A CA 1
ATOM 803 C C . VAL A 1 106 ? -2.223 -5.222 -11.385 1.00 94.31 106 VAL A C 1
ATOM 805 O O . VAL A 1 106 ? -1.419 -6.136 -11.557 1.00 94.31 106 VAL A O 1
ATOM 808 N N . THR A 1 107 ? -2.702 -4.505 -12.403 1.00 94.44 107 THR A N 1
ATOM 809 C CA . THR A 1 107 ? -2.304 -4.708 -13.805 1.00 94.44 107 THR A CA 1
ATOM 810 C C . THR A 1 107 ? -0.831 -4.355 -14.015 1.00 94.44 107 THR A C 1
ATOM 812 O O . THR A 1 107 ? -0.109 -5.119 -14.652 1.00 94.44 107 THR A O 1
ATOM 815 N N . ALA A 1 108 ? -0.361 -3.251 -13.431 1.00 94.38 108 ALA A N 1
ATOM 816 C CA . ALA A 1 108 ? 1.045 -2.867 -13.464 1.00 94.38 108 ALA A CA 1
ATOM 817 C C . ALA A 1 108 ? 1.924 -3.906 -12.756 1.00 94.38 108 ALA A C 1
ATOM 819 O O . ALA A 1 108 ? 2.926 -4.350 -13.311 1.00 94.38 108 ALA A O 1
ATOM 820 N N . ALA A 1 109 ? 1.510 -4.376 -11.574 1.00 93.56 109 ALA A N 1
ATOM 821 C CA . ALA A 1 109 ? 2.207 -5.448 -10.870 1.00 93.56 109 ALA A CA 1
ATOM 822 C C . ALA A 1 109 ? 2.277 -6.740 -11.703 1.00 93.56 109 ALA A C 1
ATOM 824 O O . ALA A 1 109 ? 3.310 -7.402 -11.707 1.00 93.56 109 ALA A O 1
ATOM 825 N N . HIS A 1 110 ? 1.224 -7.088 -12.451 1.00 94.19 110 HIS A N 1
ATOM 826 C CA . HIS A 1 110 ? 1.260 -8.216 -13.385 1.00 94.19 110 HIS A CA 1
ATOM 827 C C . HIS A 1 110 ? 2.273 -8.005 -14.517 1.00 94.19 110 HI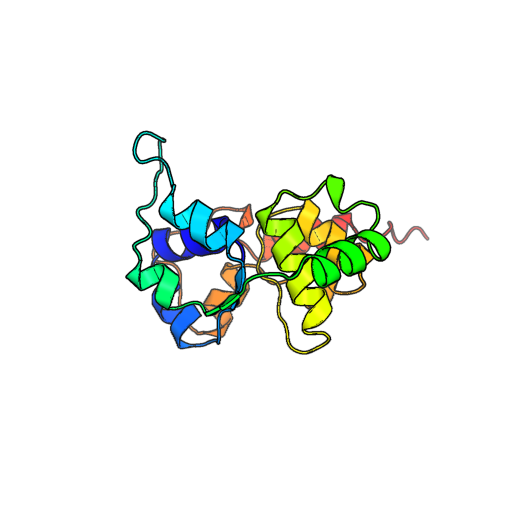S A C 1
ATOM 829 O O . HIS A 1 110 ? 3.101 -8.883 -14.749 1.00 94.19 110 HIS A O 1
ATOM 835 N N . ALA A 1 111 ? 2.260 -6.839 -15.169 1.00 92.94 111 ALA A N 1
ATOM 836 C CA . ALA A 1 111 ? 3.211 -6.506 -16.234 1.00 92.94 111 ALA A CA 1
ATOM 837 C C . ALA A 1 111 ? 4.677 -6.538 -15.758 1.00 92.94 111 ALA A C 1
ATOM 839 O O . ALA A 1 111 ? 5.579 -6.822 -16.542 1.00 92.94 111 ALA A O 1
ATOM 840 N N . LEU A 1 112 ? 4.904 -6.285 -14.467 1.00 91.94 112 LEU A N 1
ATOM 841 C CA . LEU A 1 112 ? 6.215 -6.312 -13.815 1.00 91.94 112 LEU A CA 1
ATOM 842 C C . LEU A 1 112 ? 6.589 -7.688 -13.233 1.00 91.94 112 LEU A C 1
ATOM 844 O O . LEU A 1 112 ? 7.670 -7.834 -12.668 1.00 91.94 112 LEU A O 1
ATOM 848 N N . GLY A 1 113 ? 5.726 -8.701 -13.367 1.00 92.50 113 GLY A N 1
ATOM 849 C CA . GLY A 1 113 ? 5.976 -10.052 -12.854 1.00 92.50 113 GLY A CA 1
ATOM 850 C C . GLY A 1 113 ? 5.838 -10.190 -11.333 1.00 92.50 113 GLY A C 1
ATOM 851 O O . GLY A 1 113 ? 6.433 -11.084 -10.746 1.00 92.50 113 GLY A O 1
ATOM 852 N N . TRP A 1 114 ? 5.068 -9.312 -10.686 1.00 93.94 114 TRP A N 1
ATOM 853 C CA . TRP A 1 114 ? 4.896 -9.237 -9.226 1.00 93.94 114 TRP A CA 1
ATOM 854 C C . TRP A 1 114 ? 3.496 -9.625 -8.749 1.00 93.94 114 TRP A C 1
ATOM 856 O O . TRP A 1 114 ? 3.089 -9.269 -7.642 1.00 93.94 114 TRP A O 1
ATOM 866 N N . LEU A 1 115 ? 2.702 -10.300 -9.582 1.00 92.75 115 LEU A N 1
ATOM 867 C CA . LEU A 1 115 ? 1.300 -10.591 -9.263 1.00 92.75 115 LEU A CA 1
ATOM 868 C C . LEU A 1 115 ? 1.137 -11.469 -8.005 1.00 92.75 115 LEU A C 1
ATOM 870 O O . LEU A 1 115 ? 0.135 -11.362 -7.290 1.00 92.75 115 LEU A O 1
ATOM 874 N N . ASP A 1 116 ? 2.130 -12.309 -7.718 1.00 92.75 116 ASP A N 1
ATOM 875 C CA . ASP A 1 116 ? 2.276 -13.130 -6.511 1.00 92.75 116 ASP A CA 1
ATOM 876 C C . ASP A 1 116 ? 2.580 -12.301 -5.249 1.00 92.75 116 ASP A C 1
ATOM 878 O O . ASP A 1 116 ? 2.234 -12.711 -4.141 1.00 92.75 116 ASP A O 1
ATOM 882 N N . ARG A 1 117 ? 3.143 -11.100 -5.414 1.00 94.69 117 ARG A N 1
ATOM 883 C CA . ARG A 1 117 ? 3.448 -10.143 -4.336 1.00 94.69 117 ARG A CA 1
ATOM 884 C C . ARG A 1 117 ? 2.301 -9.191 -4.031 1.00 94.69 117 ARG A C 1
ATOM 886 O O . ARG A 1 117 ? 2.424 -8.374 -3.122 1.00 94.69 117 ARG A O 1
ATOM 893 N N . VAL A 1 118 ? 1.192 -9.266 -4.765 1.00 95.56 118 VAL A N 1
ATOM 894 C CA . VAL A 1 118 ? 0.002 -8.452 -4.490 1.00 95.56 118 VAL A CA 1
ATOM 895 C C . VAL A 1 118 ? -0.894 -9.158 -3.473 1.00 95.56 118 VAL A C 1
ATOM 897 O O . VAL A 1 118 ? -1.195 -10.343 -3.607 1.00 95.56 118 VAL A O 1
ATOM 900 N N . VAL A 1 119 ? -1.373 -8.444 -2.461 1.00 96.81 119 VAL A N 1
ATOM 901 C CA . VAL A 1 119 ? -2.354 -8.961 -1.495 1.00 96.81 119 VAL A CA 1
ATOM 902 C C . VAL A 1 119 ? -3.501 -7.981 -1.312 1.00 96.81 119 VAL A C 1
ATOM 904 O O . VAL A 1 119 ? -3.353 -6.777 -1.504 1.00 96.81 119 VAL A O 1
ATOM 907 N N . SER A 1 120 ? -4.657 -8.508 -0.918 1.00 97.50 120 SER A N 1
ATOM 908 C CA . SER A 1 120 ? -5.792 -7.695 -0.497 1.00 97.50 120 SER A CA 1
ATOM 909 C C . SER A 1 120 ? -5.657 -7.308 0.979 1.00 97.50 120 SER A C 1
ATOM 911 O O . SER A 1 120 ? -4.942 -7.963 1.748 1.00 97.50 120 SER A O 1
ATOM 913 N N . LEU A 1 121 ? -6.392 -6.279 1.410 1.00 97.88 121 LEU A N 1
ATOM 914 C CA . LEU A 1 121 ? -6.478 -5.935 2.831 1.00 97.88 121 LEU A CA 1
ATOM 915 C C . LEU A 1 121 ? -7.063 -7.094 3.653 1.00 97.88 121 LEU A C 1
ATOM 917 O O . LEU A 1 121 ? -6.614 -7.332 4.769 1.00 97.88 121 LEU A O 1
ATOM 921 N N . GLU A 1 122 ? -8.014 -7.851 3.103 1.00 98.00 122 GLU A N 1
ATOM 922 C CA . GLU A 1 122 ? -8.568 -9.043 3.755 1.00 98.00 122 GLU A CA 1
ATOM 923 C C . GLU A 1 122 ? -7.508 -10.128 4.003 1.00 98.00 122 GLU A C 1
ATOM 925 O O . GLU A 1 122 ? -7.415 -10.655 5.117 1.00 98.00 122 GLU A O 1
ATOM 930 N N . ALA A 1 123 ? -6.673 -10.436 3.002 1.00 97.12 123 ALA A N 1
ATOM 931 C CA . ALA A 1 123 ? -5.559 -11.374 3.164 1.00 97.12 123 ALA A CA 1
ATOM 932 C C . ALA A 1 123 ? -4.571 -10.873 4.223 1.00 97.12 123 ALA A C 1
ATOM 934 O O . ALA A 1 123 ? -4.140 -11.625 5.100 1.00 97.12 123 ALA A O 1
ATOM 935 N N . LEU A 1 124 ? -4.248 -9.581 4.167 1.00 96.31 124 LEU A N 1
ATOM 936 C CA . LEU A 1 124 ? -3.334 -8.938 5.096 1.00 96.31 124 LEU A CA 1
ATOM 937 C C . LEU A 1 124 ? -3.864 -8.981 6.541 1.00 96.31 124 LEU A C 1
ATOM 939 O O . LEU A 1 124 ? -3.135 -9.402 7.439 1.00 96.31 124 LEU A O 1
ATOM 943 N N . ALA A 1 125 ? -5.132 -8.635 6.765 1.00 97.06 125 ALA A N 1
ATOM 944 C CA . ALA A 1 125 ? -5.796 -8.709 8.066 1.00 97.06 125 ALA A CA 1
ATOM 945 C C . ALA A 1 125 ? -5.831 -10.147 8.612 1.00 97.06 125 ALA A C 1
ATOM 947 O O . ALA A 1 125 ? -5.440 -10.394 9.756 1.00 97.06 125 ALA A O 1
ATOM 948 N N . THR A 1 126 ? -6.205 -11.112 7.767 1.00 96.81 126 THR A N 1
ATOM 949 C CA . THR A 1 126 ? -6.226 -12.539 8.125 1.00 96.81 126 THR A CA 1
ATOM 950 C C . THR A 1 126 ? -4.843 -13.021 8.555 1.00 96.81 126 THR A C 1
ATOM 952 O O . THR A 1 126 ? -4.712 -13.711 9.564 1.00 96.81 126 THR A O 1
ATOM 955 N N . SER A 1 127 ? -3.793 -12.603 7.842 1.00 95.75 127 SER A N 1
ATOM 956 C CA . SER A 1 127 ? -2.417 -13.016 8.129 1.00 95.75 127 SER A CA 1
ATOM 957 C C . SER A 1 127 ? -1.871 -12.525 9.475 1.00 95.75 127 SER A C 1
ATOM 959 O O . SER A 1 127 ? -0.936 -13.123 9.997 1.00 95.75 127 SER A O 1
ATOM 961 N N . VAL A 1 128 ? -2.448 -11.459 10.042 1.00 96.62 128 VAL A N 1
ATOM 962 C CA . VAL A 1 128 ? -2.112 -10.951 11.386 1.00 96.62 128 VAL A CA 1
ATOM 963 C C . VAL A 1 128 ? -3.149 -11.361 12.441 1.00 96.62 128 VAL A C 1
ATOM 965 O O . VAL A 1 128 ? -3.127 -10.860 13.562 1.00 96.62 128 VAL A O 1
ATOM 968 N N . GLY A 1 129 ? -4.077 -12.260 12.092 1.00 96.56 129 GLY A N 1
ATOM 969 C CA . GLY A 1 129 ? -5.075 -12.811 13.009 1.00 96.56 129 GLY A CA 1
ATOM 970 C C . GLY A 1 129 ? -6.209 -11.855 13.389 1.00 96.56 129 GLY A C 1
ATOM 971 O O . GLY A 1 129 ? -6.906 -12.117 14.369 1.00 96.56 129 GLY A O 1
ATOM 972 N N . VAL A 1 130 ? -6.425 -10.761 12.645 1.00 96.56 130 VAL A N 1
ATOM 973 C CA . VAL A 1 130 ? -7.506 -9.804 12.931 1.00 96.56 130 VAL A CA 1
ATOM 974 C C . VAL A 1 130 ? -8.687 -10.005 11.988 1.00 96.56 130 VAL A C 1
ATOM 976 O O . VAL A 1 130 ? -8.524 -10.200 10.784 1.00 96.56 130 VAL A O 1
ATOM 979 N N . ARG A 1 131 ? -9.901 -9.908 12.535 1.00 95.44 131 ARG A N 1
ATOM 980 C CA . ARG A 1 131 ? -11.132 -9.821 11.745 1.00 95.44 131 ARG A CA 1
ATOM 981 C C . ARG A 1 131 ? -11.623 -8.368 11.712 1.00 95.44 131 ARG A C 1
ATOM 983 O O . ARG A 1 131 ? -11.717 -7.761 12.782 1.00 95.44 131 ARG A O 1
ATOM 990 N N . PRO A 1 132 ? -11.947 -7.815 10.530 1.00 96.25 132 PRO A N 1
ATOM 991 C CA . PRO A 1 132 ? -12.604 -6.515 10.404 1.00 96.25 132 PRO A CA 1
ATOM 992 C C . PRO A 1 132 ? -13.860 -6.412 11.271 1.00 96.25 132 PRO A C 1
ATOM 994 O O . PRO A 1 132 ? -14.660 -7.346 11.327 1.00 96.25 132 PRO A O 1
ATOM 997 N N . ARG A 1 133 ? -14.060 -5.268 11.939 1.00 96.06 133 ARG A N 1
ATOM 998 C CA . ARG A 1 133 ? -15.248 -5.026 12.788 1.00 96.06 133 ARG A CA 1
ATOM 999 C C . ARG A 1 133 ? -16.545 -4.957 11.987 1.00 96.06 133 ARG A C 1
ATOM 1001 O O . ARG A 1 133 ? -17.624 -5.161 12.532 1.00 96.06 133 ARG A O 1
ATOM 1008 N N . ARG A 1 134 ? -16.429 -4.648 10.701 1.00 95.12 134 ARG A N 1
ATOM 1009 C CA . ARG A 1 134 ? -17.502 -4.669 9.709 1.00 95.12 134 ARG A CA 1
ATOM 1010 C C . ARG A 1 134 ? -16.971 -5.268 8.408 1.00 95.12 134 ARG A C 1
ATOM 1012 O O . ARG A 1 134 ? -15.754 -5.250 8.216 1.00 95.12 134 ARG A O 1
ATOM 1019 N N . PRO A 1 135 ? -17.845 -5.771 7.522 1.00 96.12 135 PRO A N 1
ATOM 1020 C CA . PRO A 1 135 ? -17.418 -6.315 6.242 1.00 96.12 135 PRO A CA 1
ATOM 1021 C C . PRO A 1 135 ? -16.599 -5.299 5.444 1.00 96.12 135 PRO A C 1
ATOM 1023 O O . PRO A 1 135 ? -16.997 -4.139 5.327 1.00 96.12 135 PRO A O 1
ATOM 1026 N N . LEU A 1 136 ? -15.475 -5.758 4.895 1.00 97.38 136 LEU A N 1
ATOM 1027 C CA . LEU A 1 136 ? -14.684 -4.985 3.946 1.00 97.38 136 LEU A CA 1
ATOM 1028 C C . LEU A 1 136 ? -15.484 -4.772 2.659 1.00 97.38 136 LEU A C 1
ATOM 1030 O O . LEU A 1 136 ? -16.204 -5.672 2.208 1.00 97.38 136 LEU A O 1
ATOM 1034 N N . ARG A 1 137 ? -15.341 -3.602 2.030 1.00 96.50 137 ARG A N 1
ATOM 1035 C CA . ARG A 1 137 ? -15.915 -3.385 0.692 1.00 96.50 137 ARG A CA 1
ATOM 1036 C C . ARG A 1 137 ? -15.250 -4.331 -0.306 1.00 96.50 137 ARG A C 1
ATOM 1038 O O . ARG A 1 137 ? -14.097 -4.731 -0.145 1.00 96.50 137 ARG A O 1
ATOM 1045 N N . ARG A 1 138 ? -15.979 -4.681 -1.368 1.00 96.75 138 ARG A N 1
ATOM 1046 C CA . ARG A 1 138 ? -15.590 -5.727 -2.328 1.00 96.75 138 ARG A CA 1
ATOM 1047 C C . ARG A 1 138 ? -14.150 -5.582 -2.834 1.00 96.75 138 ARG A C 1
ATOM 1049 O O . ARG A 1 138 ? -13.444 -6.583 -2.878 1.00 96.75 138 ARG A O 1
ATOM 1056 N N . GLN A 1 139 ? -13.700 -4.376 -3.174 1.00 96.12 139 GLN A N 1
ATOM 1057 C CA . GLN A 1 139 ? -12.355 -4.112 -3.704 1.00 96.12 139 GLN A CA 1
ATOM 1058 C C . GLN A 1 139 ? -11.200 -4.464 -2.754 1.00 96.12 139 GLN A C 1
ATOM 1060 O O . GLN A 1 139 ? -10.076 -4.645 -3.203 1.00 96.12 139 GLN A O 1
ATOM 1065 N N . TYR A 1 140 ? -11.476 -4.619 -1.460 1.00 97.62 140 TYR A N 1
ATOM 1066 C CA . TYR A 1 140 ? -10.485 -4.946 -0.433 1.00 97.62 140 TYR A CA 1
ATOM 1067 C C . TYR A 1 140 ? -10.426 -6.445 -0.102 1.00 97.62 140 TYR A C 1
ATOM 1069 O O . TYR A 1 140 ? -9.678 -6.851 0.791 1.00 97.62 140 TYR A O 1
ATOM 1077 N N . THR A 1 141 ? -11.222 -7.265 -0.795 1.00 98.00 141 THR A N 1
ATOM 1078 C CA . THR A 1 141 ? -11.371 -8.703 -0.526 1.00 98.00 141 THR A CA 1
ATOM 1079 C C . THR A 1 141 ? -10.406 -9.557 -1.346 1.00 98.00 141 THR A C 1
ATOM 1081 O O . THR A 1 141 ? -10.002 -9.189 -2.451 1.00 98.00 141 THR A O 1
ATOM 1084 N N . ILE A 1 142 ? -10.068 -10.738 -0.824 1.00 97.44 142 ILE A N 1
ATOM 1085 C CA . ILE A 1 142 ? -9.340 -11.804 -1.530 1.00 97.44 142 ILE A CA 1
ATOM 1086 C C . ILE A 1 142 ? -10.058 -12.138 -2.836 1.00 97.44 142 ILE A C 1
ATOM 1088 O O . ILE A 1 142 ? -9.443 -12.122 -3.899 1.00 97.44 142 ILE A O 1
ATOM 1092 N N . ARG A 1 143 ? -11.381 -12.328 -2.767 1.00 97.31 143 ARG A N 1
ATOM 1093 C CA . ARG A 1 143 ? -12.217 -12.674 -3.921 1.00 97.31 143 ARG A CA 1
ATOM 1094 C C . ARG A 1 143 ? -12.074 -11.679 -5.073 1.00 97.31 143 ARG A C 1
ATOM 1096 O O . ARG A 1 143 ? -12.072 -12.080 -6.234 1.00 97.31 143 ARG A O 1
ATOM 1103 N N . GLN A 1 144 ? -12.007 -10.378 -4.782 1.00 96.94 144 GLN A N 1
ATOM 1104 C CA . GLN A 1 144 ? -11.870 -9.379 -5.840 1.00 96.94 144 GLN A CA 1
ATOM 1105 C C . GLN A 1 144 ? -10.473 -9.379 -6.459 1.00 96.94 144 GLN A C 1
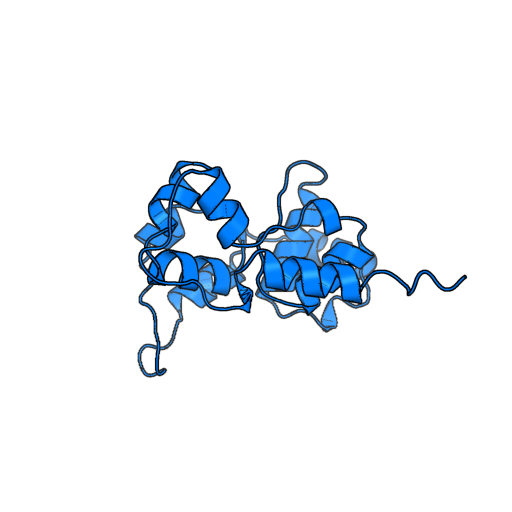ATOM 1107 O O . GLN A 1 144 ? -10.361 -9.281 -7.682 1.00 96.94 144 GLN A O 1
ATOM 1112 N N . LEU A 1 145 ? -9.430 -9.524 -5.639 1.00 96.62 145 LEU A N 1
ATOM 1113 C CA . LEU A 1 145 ? -8.065 -9.651 -6.139 1.00 96.62 145 LEU A CA 1
ATOM 1114 C C . LEU A 1 145 ? -7.914 -10.897 -7.023 1.00 96.62 145 LEU A C 1
ATOM 1116 O O . LEU A 1 145 ? -7.334 -10.816 -8.101 1.00 96.62 145 LEU A O 1
ATOM 1120 N N . GLU A 1 146 ? -8.484 -12.031 -6.614 1.00 95.69 146 GLU A N 1
ATOM 1121 C CA . GLU A 1 146 ? -8.518 -13.257 -7.418 1.00 95.69 146 GLU A CA 1
ATOM 1122 C C . GLU A 1 146 ? -9.249 -13.052 -8.744 1.00 95.69 146 GLU A C 1
ATOM 1124 O O . GLU A 1 146 ? -8.725 -13.426 -9.788 1.00 95.69 146 GLU A O 1
ATOM 1129 N N . ALA A 1 147 ? -10.402 -12.378 -8.738 1.00 95.62 147 ALA A N 1
ATOM 1130 C CA . ALA A 1 147 ? -11.118 -12.065 -9.971 1.00 95.62 147 ALA A CA 1
ATOM 1131 C C . ALA A 1 147 ? -10.272 -11.217 -10.940 1.00 95.62 147 ALA A C 1
ATOM 1133 O O . ALA A 1 147 ? -10.304 -11.447 -12.150 1.00 95.62 147 ALA A O 1
ATOM 1134 N N . TRP A 1 148 ? -9.493 -10.255 -10.431 1.00 95.12 148 TRP A N 1
ATOM 1135 C CA . TRP A 1 148 ? -8.557 -9.500 -11.267 1.00 95.12 148 TRP A CA 1
ATOM 1136 C C . TRP A 1 148 ? -7.417 -10.367 -11.785 1.00 95.12 148 TRP A C 1
ATOM 1138 O O . TRP A 1 148 ? -7.147 -10.312 -12.981 1.00 95.12 148 TRP A O 1
ATOM 1148 N N . ARG A 1 149 ? -6.805 -11.201 -10.936 1.00 94.06 149 ARG A N 1
ATOM 1149 C CA . ARG A 1 149 ? -5.765 -12.155 -11.351 1.00 94.06 149 ARG A CA 1
ATOM 1150 C C . ARG A 1 149 ? -6.248 -13.039 -12.491 1.00 94.06 149 ARG A C 1
ATOM 1152 O O . ARG A 1 149 ? -5.586 -13.106 -13.516 1.00 94.06 149 ARG A O 1
ATOM 1159 N N . THR A 1 150 ? -7.427 -13.642 -12.351 1.00 93.00 150 THR A N 1
ATOM 1160 C CA . THR A 1 150 ? -8.025 -14.472 -13.401 1.00 93.00 150 THR A CA 1
ATOM 1161 C C . THR A 1 150 ? -8.241 -13.682 -14.687 1.00 93.00 150 THR A C 1
ATOM 1163 O O . THR A 1 150 ? -7.927 -14.189 -15.751 1.00 93.00 150 THR A O 1
ATOM 1166 N N . SER A 1 151 ? -8.709 -12.431 -14.606 1.00 92.12 151 SER A N 1
ATOM 1167 C CA . SER A 1 151 ? -8.930 -11.598 -15.800 1.00 92.12 151 SER A CA 1
ATOM 1168 C C . SER A 1 151 ? -7.652 -11.130 -16.509 1.00 92.12 151 SER A C 1
ATOM 1170 O O . SER A 1 151 ? -7.736 -10.615 -17.619 1.00 92.12 151 SER A O 1
ATOM 1172 N N . LEU A 1 152 ? -6.497 -11.224 -15.842 1.00 89.12 152 LEU A N 1
ATOM 1173 C CA . LEU A 1 152 ? -5.192 -10.808 -16.366 1.00 89.12 152 LEU A CA 1
ATOM 1174 C C . LEU A 1 152 ? -4.395 -11.973 -16.951 1.00 89.12 152 LEU A C 1
ATOM 1176 O O . LEU A 1 152 ? -3.469 -11.743 -17.728 1.00 89.12 152 LEU A O 1
ATOM 1180 N N . LEU A 1 153 ? -4.746 -13.205 -16.583 1.00 81.25 153 LEU A N 1
ATOM 1181 C CA . LEU A 1 153 ? -4.215 -14.386 -17.238 1.00 81.25 153 LEU A CA 1
ATOM 1182 C C . LEU A 1 153 ? -4.825 -14.459 -18.644 1.00 81.25 153 LEU A C 1
ATOM 1184 O O . LEU A 1 153 ? -6.037 -14.274 -18.780 1.00 81.25 153 LEU A O 1
ATOM 1188 N N . PRO A 1 154 ? -4.022 -14.703 -19.693 1.00 69.88 154 PRO A N 1
ATOM 1189 C CA . PRO A 1 154 ? -4.585 -14.995 -21.002 1.00 69.88 154 PRO A CA 1
ATOM 1190 C C . PRO A 1 154 ? -5.517 -16.201 -20.865 1.00 69.88 154 PRO A C 1
ATOM 1192 O O . PRO A 1 154 ? -5.206 -17.128 -20.110 1.00 69.88 154 PRO A O 1
ATOM 1195 N N . ASP A 1 155 ? -6.650 -16.187 -21.575 1.00 57.19 155 ASP A N 1
ATOM 1196 C CA . ASP A 1 155 ? -7.493 -17.373 -21.691 1.00 57.19 155 ASP A CA 1
ATOM 1197 C C . ASP A 1 155 ? -6.578 -18.535 -22.081 1.00 57.19 155 ASP A C 1
ATOM 1199 O O . ASP A 1 155 ? -5.927 -18.502 -23.129 1.00 57.19 155 ASP A O 1
ATOM 1203 N N . ALA A 1 156 ? -6.489 -19.546 -21.217 1.00 48.31 156 ALA A N 1
ATOM 1204 C CA . ALA A 1 156 ? -5.906 -20.823 -21.582 1.00 48.31 156 ALA A CA 1
ATOM 1205 C C . ALA A 1 156 ? -6.875 -21.473 -22.580 1.00 48.31 156 ALA A C 1
ATOM 1207 O O . ALA A 1 156 ? -7.695 -22.316 -22.224 1.00 48.31 156 ALA A O 1
ATOM 1208 N N . GLY A 1 157 ? -6.857 -20.973 -23.815 1.00 38.41 157 GLY A N 1
ATOM 1209 C CA . GLY A 1 157 ? -7.512 -21.594 -24.949 1.00 38.41 157 GLY A CA 1
ATOM 1210 C C . GLY A 1 157 ? -6.804 -22.913 -25.278 1.00 38.41 157 GLY A C 1
ATOM 1211 O O . GLY A 1 157 ? -5.585 -22.986 -25.103 1.00 38.41 157 GLY A O 1
ATOM 1212 N N . PRO A 1 158 ? -7.559 -23.947 -25.686 1.00 43.66 158 PRO A N 1
ATOM 1213 C CA . PRO A 1 158 ? -7.025 -25.270 -26.008 1.00 43.66 158 PRO A CA 1
ATOM 1214 C C . PRO A 1 158 ? -6.028 -25.258 -27.172 1.00 43.66 158 PRO A C 1
ATOM 1216 O O . PRO A 1 158 ? -6.165 -24.395 -28.071 1.00 43.66 158 PRO A O 1
#

Radius of gyration: 15.51 Å; Cα contacts (8 Å, |Δi|>4): 209; chains: 1; bounding box: 36×42×41 Å

Nearest PDB structures (foldseek):
  1w8i-assembly1_A-2  TM=5.531E-01  e=5.301E+00  Archaeoglobus fulgidus DSM 4304
  5xnk-assembly1_A-2  TM=3.486E-01  e=3.220E+00  Microcystis aeruginosa PCC 7806
  5wxx-assembly1_A-2  TM=3.372E-01  e=8.727E+00  Microcystis aeruginosa PCC 7806

Foldseek 3Di:
DALVLLQLCQVQVLLVLLLVQDAAEFEPVSLVCLVVFDPVDDPDGNDDVVSVVSYHYDYDDPVLLVVQCVLPVCLVVDPPRLSRRVSVVVVVPPPAADEDLDLVSCLSCVSVVNNVSYDASQVSSVVSVHDGNDDGDPSRDPVNSVVSVVVNDPPPDD

Secondary structure (DSSP, 8-state):
--HHHHHHHHHTT-HHHHHHHS-EEEEHHHHHHHHH--TTSTT-----HHHHTTEEEEPPPHHHHHHHHHH-GGGGGS-HHHHHHHHHHHHTTTS--EE---HHHHHHHHHTT-GGGEE-HHHHHHHTTPPPSSPPPGGGSHHHHHHHHHHHSPP---

Solvent-accessible surface area (backbone atoms only — not comparable to full-atom values): 9051 Å² total; per-residue (Å²): 73,39,48,68,49,52,48,51,26,54,71,24,67,37,37,68,51,42,44,68,68,39,92,39,52,30,30,48,60,26,53,50,51,48,71,63,57,57,84,88,45,90,85,57,66,94,63,49,70,76,62,55,67,50,33,48,71,38,82,81,50,72,67,48,49,52,52,37,41,72,75,38,74,68,47,82,74,40,56,72,42,54,39,50,41,52,26,52,45,63,76,51,59,89,80,63,70,49,39,56,62,50,68,58,59,52,50,52,32,44,79,69,74,38,55,88,36,51,40,22,56,45,51,50,30,51,75,58,74,46,76,58,80,46,87,73,59,65,58,34,27,50,69,45,50,49,54,50,52,59,72,68,49,75,82,86,69,133

pLDDT: mean 92.98, std 8.38, range [38.41, 98.0]

Mean predicted aligned error: 3.84 Å